Protein AF-A0A1S4EI17-F1 (afdb_monomer_lite)

Organism: Diaphorina citri (NCBI:txid121845)

Foldseek 3Di:
DKAKDFPDAAQFKTKIFIDDDDDPDPDDWQKKKWKWKADQVVRDTDTDDIGRDRMDMDGRHHGLDKIKMKMWIWTDDPVDTDIDIYDIDIDHNYHPLQDPVRVVVCVVVVVVVSVVCVLPSNDDDPRPRDVVSVVSD

Sequence (137 aa):
MLKLRVAKRTRQAITLEWNRVESEDDGDSMVAYLLQREDYRIRSWVPIYSGFSNSIMVDNLRPETCFKFRVQAFTKSSNTKQVLYSEEIYADTSDDFMSVTTFHRAIQYGDLNDIRKFVRERFVGDYPMCDVCKLYA

Radius of gyration: 18.62 Å; chains: 1; bounding box: 34×38×55 Å

Secondary structure (DSSP, 8-state):
---EEEEEEETTEEEEEEPPPPPSSSS---EEEEEEEEETTTTEEEEEEEES-SEEEE-SPPTT-EEEEEEEEEEE-SS-EEEEEPPPEEEE-----S-HHHHHHHHHHT-HHHHHHHHHTT--SSS---HHHHTT-

Structure (mmCIF, N/CA/C/O backbone):
data_AF-A0A1S4EI17-F1
#
_entry.id   AF-A0A1S4EI17-F1
#
loop_
_atom_site.group_PDB
_atom_site.id
_atom_site.type_symbol
_atom_site.label_atom_id
_atom_site.label_alt_id
_atom_site.label_comp_id
_atom_site.label_asym_id
_atom_site.label_entity_id
_atom_site.label_seq_id
_atom_site.pdbx_PDB_ins_code
_atom_site.Cartn_x
_atom_site.Cartn_y
_atom_site.Cartn_z
_atom_site.occupancy
_atom_site.B_iso_or_equiv
_atom_site.auth_seq_id
_atom_site.auth_comp_id
_atom_site.auth_asym_id
_atom_site.auth_atom_id
_atom_site.pdbx_PDB_model_num
ATOM 1 N N . MET A 1 1 ? 15.109 7.208 -6.611 1.00 80.06 1 MET A N 1
ATOM 2 C CA . MET A 1 1 ? 14.506 6.359 -5.553 1.00 80.06 1 MET A CA 1
ATOM 3 C C . MET A 1 1 ? 12.994 6.334 -5.725 1.00 80.06 1 MET A C 1
ATOM 5 O O . MET A 1 1 ? 12.411 7.385 -5.979 1.00 80.06 1 MET A O 1
ATOM 9 N N . LEU A 1 2 ? 12.380 5.156 -5.587 1.00 90.75 2 LEU A N 1
ATOM 10 C CA . LEU A 1 2 ? 10.927 4.982 -5.571 1.00 90.75 2 LEU A CA 1
ATOM 11 C C . LEU A 1 2 ? 10.384 5.326 -4.176 1.00 90.75 2 LEU A C 1
ATOM 13 O O . LEU A 1 2 ? 10.828 4.770 -3.176 1.00 90.75 2 LEU A O 1
ATOM 17 N N . LYS A 1 3 ? 9.451 6.271 -4.114 1.00 92.94 3 LYS A N 1
ATOM 18 C CA . LYS A 1 3 ? 8.873 6.846 -2.899 1.00 92.94 3 LYS A CA 1
ATOM 19 C C . LYS A 1 3 ? 7.374 6.587 -2.891 1.00 92.94 3 LYS A C 1
ATOM 21 O O . LYS A 1 3 ? 6.651 7.115 -3.732 1.00 92.94 3 LYS A O 1
ATOM 26 N N . LEU A 1 4 ? 6.933 5.790 -1.925 1.00 93.31 4 LEU A N 1
ATOM 27 C CA . LEU A 1 4 ? 5.533 5.468 -1.670 1.00 93.31 4 LEU A CA 1
ATOM 28 C C . LEU A 1 4 ? 4.998 6.349 -0.541 1.00 93.31 4 LEU A C 1
ATOM 30 O O . LEU A 1 4 ? 5.691 6.572 0.450 1.00 93.31 4 LEU A O 1
ATOM 34 N N . ARG A 1 5 ? 3.764 6.832 -0.672 1.00 91.00 5 ARG A N 1
ATOM 35 C CA . ARG A 1 5 ? 3.083 7.629 0.353 1.00 91.00 5 ARG A CA 1
ATOM 36 C C . ARG A 1 5 ? 1.593 7.306 0.425 1.00 91.00 5 ARG A C 1
ATOM 38 O O . ARG A 1 5 ? 0.996 6.839 -0.543 1.00 91.00 5 ARG A O 1
ATOM 45 N N . VAL A 1 6 ? 0.988 7.628 1.565 1.00 89.00 6 VAL A N 1
ATOM 46 C CA . VAL A 1 6 ? -0.470 7.634 1.736 1.00 89.00 6 VAL A CA 1
ATOM 47 C C . VAL A 1 6 ? -1.010 8.981 1.270 1.00 89.00 6 VAL A C 1
ATOM 49 O O . VAL A 1 6 ? -0.573 10.020 1.759 1.00 89.00 6 VAL A O 1
ATOM 52 N N . ALA A 1 7 ? -1.949 8.966 0.329 1.00 89.88 7 ALA A N 1
ATOM 53 C CA . ALA A 1 7 ? -2.619 10.168 -0.162 1.00 89.88 7 ALA A CA 1
ATOM 54 C C . ALA A 1 7 ? -3.920 10.450 0.597 1.00 89.88 7 ALA A C 1
ATOM 56 O O . ALA A 1 7 ? -4.216 11.592 0.937 1.00 89.88 7 ALA A O 1
ATOM 57 N N . LYS A 1 8 ? -4.696 9.401 0.880 1.00 87.69 8 LYS A N 1
ATOM 58 C CA . LYS A 1 8 ? -5.959 9.491 1.619 1.00 87.69 8 LYS A CA 1
ATOM 59 C C . LYS A 1 8 ? -6.193 8.209 2.399 1.00 87.69 8 LYS A C 1
ATOM 61 O O . LYS A 1 8 ? -5.832 7.130 1.937 1.00 87.69 8 LYS A O 1
ATOM 66 N N . ARG A 1 9 ? -6.851 8.315 3.545 1.00 85.31 9 ARG A N 1
ATOM 67 C CA . ARG A 1 9 ? -7.325 7.171 4.323 1.00 85.31 9 ARG A CA 1
ATOM 68 C C . ARG A 1 9 ? -8.782 7.360 4.709 1.00 85.31 9 ARG A C 1
ATOM 70 O O . ARG A 1 9 ? -9.292 8.475 4.741 1.00 85.31 9 ARG A O 1
ATOM 77 N N . THR A 1 10 ? -9.451 6.247 4.941 1.00 85.12 10 THR A N 1
ATOM 78 C CA . THR A 1 10 ? -10.819 6.155 5.442 1.00 85.12 10 THR A CA 1
ATOM 79 C C . THR A 1 10 ? -10.922 4.891 6.291 1.00 85.12 10 THR A C 1
ATOM 81 O O . THR A 1 10 ? -10.037 4.033 6.240 1.00 85.12 10 THR A O 1
ATOM 84 N N . ARG A 1 11 ? -12.055 4.711 6.978 1.00 83.12 11 ARG A N 1
ATOM 85 C CA . ARG A 1 11 ? -12.340 3.497 7.758 1.00 83.12 11 ARG A CA 1
ATOM 86 C C . ARG A 1 11 ? -12.230 2.182 6.979 1.00 83.12 11 ARG A C 1
ATOM 88 O O . ARG A 1 11 ? -12.136 1.135 7.599 1.00 83.12 11 ARG A O 1
ATOM 95 N N . GLN A 1 12 ? -12.307 2.194 5.648 1.00 86.19 12 GLN A N 1
ATOM 96 C CA . GLN A 1 12 ? -12.338 0.961 4.845 1.00 86.19 12 GLN A CA 1
ATOM 97 C C . GLN A 1 12 ? -11.464 1.011 3.591 1.00 86.19 12 GLN A C 1
ATOM 99 O O . GLN A 1 12 ? -11.444 0.059 2.813 1.00 86.19 12 GLN A O 1
ATOM 104 N N . ALA A 1 13 ? -10.738 2.106 3.377 1.00 90.12 13 ALA A 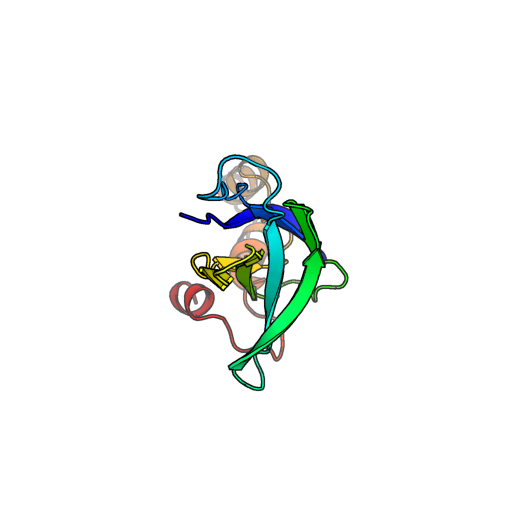N 1
ATOM 105 C CA . ALA A 1 13 ? -9.914 2.271 2.192 1.00 90.12 13 ALA A CA 1
ATOM 106 C C . ALA A 1 13 ? -8.707 3.172 2.447 1.00 90.12 13 ALA A C 1
ATOM 108 O O . ALA A 1 13 ? -8.806 4.172 3.160 1.00 90.12 13 ALA A O 1
ATOM 109 N N . ILE A 1 14 ? -7.591 2.846 1.801 1.00 91.38 14 ILE A N 1
ATOM 110 C CA . ILE A 1 14 ? -6.349 3.619 1.816 1.00 91.38 14 ILE A CA 1
ATOM 111 C C . ILE A 1 14 ? -5.953 3.890 0.365 1.00 91.38 14 ILE A C 1
ATOM 113 O O . ILE A 1 14 ? -5.786 2.973 -0.433 1.00 91.38 14 ILE A O 1
ATOM 117 N N . THR A 1 15 ? -5.811 5.164 0.014 1.00 93.56 15 THR A N 1
ATOM 118 C CA . THR A 1 15 ? -5.282 5.609 -1.277 1.00 93.56 15 THR A CA 1
ATOM 119 C C . THR A 1 15 ? -3.779 5.794 -1.162 1.00 93.56 15 THR A C 1
ATOM 121 O O . THR A 1 15 ? -3.304 6.577 -0.336 1.00 93.56 15 THR A O 1
ATOM 124 N N . LEU A 1 16 ? -3.041 5.067 -1.992 1.00 95.12 16 LEU A N 1
ATOM 125 C CA . LEU A 1 16 ? -1.589 5.053 -2.042 1.00 95.12 16 LEU A CA 1
ATOM 126 C C . LEU A 1 16 ? -1.109 5.656 -3.353 1.00 95.12 16 LEU A C 1
ATOM 128 O O . LEU A 1 16 ? -1.650 5.359 -4.415 1.00 95.12 16 LEU A O 1
ATOM 132 N N . GLU A 1 17 ? -0.064 6.467 -3.263 1.00 96.31 17 GLU A N 1
ATOM 133 C CA . GLU A 1 17 ? 0.554 7.132 -4.403 1.00 96.31 17 GLU A CA 1
ATOM 134 C C . GLU A 1 17 ? 2.065 6.979 -4.357 1.00 96.31 17 GLU A C 1
ATOM 136 O O . GLU A 1 17 ? 2.672 6.977 -3.284 1.00 96.31 17 GLU A O 1
ATOM 141 N N . TRP A 1 18 ? 2.685 6.905 -5.527 1.00 96.00 18 TRP A N 1
ATOM 142 C CA . TRP A 1 18 ? 4.134 6.901 -5.653 1.00 96.00 18 TRP A CA 1
ATOM 143 C C . TRP A 1 18 ? 4.608 7.757 -6.823 1.00 96.00 18 TRP A C 1
ATOM 145 O O . TRP A 1 18 ? 3.850 8.085 -7.743 1.00 96.00 18 TRP A O 1
ATOM 155 N N . ASN A 1 19 ? 5.877 8.163 -6.771 1.00 93.50 19 ASN A N 1
ATOM 156 C CA . ASN A 1 19 ? 6.508 8.850 -7.892 1.00 93.50 19 ASN A CA 1
ATOM 157 C C . ASN A 1 19 ? 6.778 7.873 -9.040 1.00 93.50 19 ASN A C 1
ATOM 159 O O . ASN A 1 19 ? 7.037 6.687 -8.828 1.00 93.50 19 ASN A O 1
ATOM 163 N N . ARG A 1 20 ? 6.753 8.400 -10.266 1.00 89.56 20 ARG A N 1
ATOM 164 C CA . ARG A 1 20 ? 7.192 7.639 -11.432 1.00 89.56 20 ARG A CA 1
ATOM 165 C C . ARG A 1 20 ? 8.703 7.442 -11.377 1.00 89.56 20 ARG A C 1
ATOM 167 O O . ARG A 1 20 ? 9.432 8.343 -10.962 1.00 89.56 20 ARG A O 1
ATOM 174 N N . VAL A 1 21 ? 9.144 6.255 -11.767 1.00 86.31 21 VAL A N 1
ATOM 175 C CA . VAL A 1 21 ? 10.560 5.948 -11.976 1.00 86.31 21 VAL A CA 1
ATOM 176 C C . VAL A 1 21 ? 10.861 6.201 -13.444 1.00 86.31 21 VAL A C 1
ATOM 178 O O . VAL A 1 21 ? 10.104 5.761 -14.308 1.00 86.31 21 VAL A O 1
ATOM 181 N N . GLU A 1 22 ? 11.924 6.949 -13.708 1.00 78.19 22 GLU A N 1
ATOM 182 C CA . GLU A 1 22 ? 12.437 7.149 -15.060 1.00 78.19 22 GLU A CA 1
ATOM 183 C C . GLU A 1 22 ? 13.151 5.876 -15.513 1.00 78.19 22 GLU A C 1
ATOM 185 O O . GLU A 1 22 ? 13.822 5.213 -14.717 1.00 78.19 22 GLU A O 1
ATOM 190 N N . SER A 1 23 ? 12.973 5.505 -16.777 1.00 70.12 23 SER A N 1
ATOM 191 C CA . SER A 1 23 ? 13.799 4.469 -17.379 1.00 70.12 23 SER A CA 1
ATOM 192 C C . SER A 1 23 ? 15.177 5.038 -17.689 1.00 70.12 23 SER A C 1
ATOM 194 O O . SER A 1 23 ? 15.284 6.155 -18.181 1.00 70.12 23 SER A O 1
ATOM 196 N N . GLU A 1 24 ? 16.225 4.253 -17.444 1.00 67.00 24 GLU A N 1
ATOM 197 C CA . GLU A 1 24 ? 17.597 4.615 -17.834 1.00 67.00 24 GLU A CA 1
ATOM 198 C C . GLU A 1 24 ? 17.787 4.616 -19.363 1.00 67.00 24 GLU A C 1
ATOM 200 O O . GLU A 1 24 ? 18.734 5.211 -19.865 1.00 67.00 24 GLU A O 1
ATOM 205 N N . ASP A 1 25 ? 16.867 3.988 -20.102 1.00 65.19 25 ASP A N 1
ATOM 206 C CA . ASP A 1 25 ? 16.874 3.952 -21.562 1.00 65.19 25 ASP A CA 1
ATOM 207 C C . ASP A 1 25 ? 15.986 5.065 -22.154 1.00 65.19 25 ASP A C 1
ATOM 209 O O . ASP A 1 25 ? 14.787 5.139 -21.863 1.00 65.19 25 ASP A O 1
ATOM 213 N N . ASP A 1 26 ? 16.581 5.884 -23.028 1.00 59.34 26 ASP A N 1
ATOM 214 C CA . ASP A 1 26 ? 16.052 7.104 -23.675 1.00 59.34 26 ASP A CA 1
ATOM 215 C C . ASP A 1 26 ? 14.902 6.899 -24.697 1.00 59.34 26 ASP A C 1
ATOM 217 O O . ASP A 1 26 ? 14.626 7.771 -25.524 1.00 59.34 26 ASP A O 1
ATOM 221 N N . GLY A 1 27 ? 14.182 5.773 -24.687 1.00 56.69 27 GLY A N 1
ATOM 222 C CA . GLY A 1 27 ? 13.096 5.604 -25.657 1.00 56.69 27 GLY A CA 1
ATOM 223 C C . GLY A 1 27 ? 12.346 4.283 -25.609 1.00 56.69 27 GLY A C 1
ATOM 224 O O . GLY A 1 27 ? 12.776 3.316 -26.225 1.00 56.69 27 GLY A O 1
ATOM 225 N N . ASP A 1 28 ? 11.162 4.311 -24.986 1.00 59.88 28 ASP A N 1
ATOM 226 C CA . ASP A 1 28 ? 10.108 3.271 -25.014 1.00 59.88 28 ASP A CA 1
ATOM 227 C C . ASP A 1 28 ? 10.139 2.207 -23.896 1.00 59.88 28 ASP A C 1
ATOM 229 O O . ASP A 1 28 ? 9.390 1.229 -23.909 1.00 59.88 28 ASP A O 1
ATOM 233 N N . SER A 1 29 ? 10.945 2.417 -22.854 1.00 68.44 29 SER A N 1
ATOM 234 C CA . SER A 1 29 ? 10.943 1.542 -21.676 1.00 68.44 29 SER A CA 1
ATOM 235 C C . SER A 1 29 ? 9.709 1.781 -20.797 1.00 68.44 29 SER A C 1
ATOM 237 O O . SER A 1 29 ? 9.588 2.781 -20.088 1.00 68.44 29 SER A O 1
ATOM 239 N N . MET A 1 30 ? 8.777 0.826 -20.811 1.00 78.00 30 MET A N 1
ATOM 240 C CA . MET A 1 30 ? 7.561 0.881 -20.001 1.00 78.00 30 MET A CA 1
ATOM 241 C C . MET A 1 30 ? 7.832 0.406 -18.564 1.00 78.00 30 MET A C 1
ATOM 243 O O . MET A 1 30 ? 8.253 -0.733 -18.340 1.00 78.00 30 MET A O 1
ATOM 247 N N . VAL A 1 31 ? 7.557 1.267 -17.578 1.00 88.31 31 VAL A N 1
ATOM 248 C CA . VAL A 1 31 ? 7.698 0.938 -16.149 1.00 88.31 31 VAL A CA 1
ATOM 249 C C . VAL A 1 31 ? 6.359 0.487 -15.580 1.00 88.31 31 VAL A C 1
ATOM 251 O O . VAL A 1 31 ? 5.430 1.284 -15.446 1.00 88.31 31 VAL A O 1
ATOM 254 N N . ALA A 1 32 ? 6.267 -0.788 -15.216 1.00 91.38 32 ALA A N 1
ATOM 255 C CA . ALA A 1 32 ? 5.127 -1.339 -14.495 1.00 91.38 32 ALA A CA 1
ATOM 256 C C . ALA A 1 32 ? 5.365 -1.284 -12.982 1.00 91.38 32 ALA A C 1
ATOM 258 O O . ALA A 1 32 ? 6.489 -1.416 -12.506 1.00 91.38 32 ALA A O 1
ATOM 259 N N . TYR A 1 33 ? 4.295 -1.157 -12.214 1.00 94.62 33 TYR A N 1
ATOM 260 C CA . TYR A 1 33 ? 4.305 -1.146 -10.761 1.00 94.62 33 TYR A CA 1
ATOM 261 C C . TYR A 1 33 ? 3.527 -2.339 -10.221 1.00 94.62 33 TYR A C 1
ATOM 263 O O . TYR A 1 33 ? 2.483 -2.715 -10.754 1.00 94.62 33 TYR A O 1
ATOM 271 N N . LEU A 1 34 ? 4.030 -2.914 -9.136 1.00 95.81 34 LEU A N 1
ATOM 272 C CA . LEU A 1 34 ? 3.359 -3.926 -8.340 1.00 95.81 34 LEU A CA 1
ATOM 273 C C . LEU A 1 34 ? 3.260 -3.420 -6.911 1.00 95.81 34 LEU A C 1
ATOM 275 O O . LEU A 1 34 ? 4.260 -3.290 -6.205 1.00 95.81 34 LEU A O 1
ATOM 279 N N . LEU A 1 35 ? 2.040 -3.131 -6.491 1.00 96.62 35 LEU A N 1
ATOM 280 C CA . LEU A 1 35 ? 1.749 -2.776 -5.116 1.00 96.62 35 LEU A CA 1
ATOM 281 C C . LEU A 1 35 ? 1.504 -4.064 -4.333 1.00 96.62 35 LEU A C 1
ATOM 283 O O . LEU A 1 35 ? 0.750 -4.936 -4.773 1.00 96.62 35 LEU A O 1
ATOM 287 N N . GLN A 1 36 ? 2.127 -4.173 -3.165 1.00 96.19 36 GLN A N 1
ATOM 288 C CA . GLN A 1 36 ? 2.003 -5.324 -2.285 1.00 96.19 36 GLN A CA 1
ATOM 289 C C . GLN A 1 36 ? 1.607 -4.888 -0.879 1.00 96.19 36 GLN A C 1
ATOM 291 O O . GLN A 1 36 ? 1.970 -3.805 -0.412 1.00 96.19 36 GLN A O 1
ATOM 296 N N . ARG A 1 37 ? 0.901 -5.778 -0.190 1.00 94.06 37 ARG A N 1
ATOM 297 C CA . ARG A 1 37 ? 0.547 -5.652 1.222 1.00 94.06 37 ARG A CA 1
ATOM 298 C C . ARG A 1 37 ? 1.073 -6.858 1.988 1.00 94.06 37 ARG A C 1
ATOM 300 O O . ARG A 1 37 ? 1.086 -7.962 1.449 1.00 94.06 37 ARG A O 1
ATOM 307 N N . GLU A 1 38 ? 1.476 -6.666 3.234 1.00 91.06 38 GLU A N 1
ATOM 308 C CA . GLU A 1 38 ? 1.840 -7.781 4.109 1.00 91.06 38 GLU A CA 1
ATOM 309 C C . GLU A 1 38 ? 0.593 -8.592 4.510 1.00 91.06 38 GLU A C 1
ATOM 311 O O . GLU A 1 38 ? -0.419 -8.047 4.964 1.00 91.06 38 GLU A O 1
ATOM 316 N N . ASP A 1 39 ? 0.673 -9.912 4.364 1.00 85.62 39 ASP A N 1
ATOM 317 C CA . ASP A 1 39 ? -0.173 -10.859 5.075 1.00 85.62 39 ASP A CA 1
ATOM 318 C C . ASP A 1 39 ? 0.438 -11.120 6.454 1.00 85.62 39 ASP A C 1
ATOM 320 O O . ASP A 1 39 ? 1.484 -11.756 6.592 1.00 85.62 39 ASP A O 1
ATOM 324 N N . TYR A 1 40 ? -0.238 -10.625 7.483 1.00 76.69 40 TYR A N 1
ATOM 325 C CA . TYR A 1 40 ? 0.175 -10.738 8.878 1.00 76.69 40 TYR A CA 1
ATOM 326 C C . TYR A 1 40 ? 0.274 -12.173 9.405 1.00 76.69 40 TYR A C 1
ATOM 328 O O . TYR A 1 40 ? 1.019 -12.404 10.356 1.00 76.69 40 TYR A O 1
ATOM 336 N N . ARG A 1 41 ? -0.479 -13.128 8.836 1.00 77.81 41 ARG A N 1
ATOM 337 C CA . ARG A 1 41 ? -0.520 -14.515 9.326 1.00 77.81 41 ARG A CA 1
ATOM 338 C C . ARG A 1 41 ? 0.749 -15.255 8.948 1.00 77.81 41 ARG A C 1
ATOM 340 O O . ARG A 1 41 ? 1.297 -15.992 9.757 1.00 77.81 41 ARG A O 1
ATOM 347 N N . ILE A 1 42 ? 1.193 -15.045 7.713 1.00 85.25 42 ILE A N 1
ATOM 348 C CA . ILE A 1 42 ? 2.339 -15.745 7.122 1.00 85.25 42 ILE A CA 1
ATOM 349 C C . ILE A 1 42 ? 3.576 -14.853 6.978 1.00 85.25 42 ILE A C 1
ATOM 351 O O . ILE A 1 42 ? 4.603 -15.331 6.507 1.00 85.25 42 ILE A O 1
ATOM 355 N N . ARG A 1 43 ? 3.484 -13.568 7.358 1.00 83.00 43 ARG A N 1
ATOM 356 C CA . ARG A 1 43 ? 4.556 -12.562 7.233 1.00 83.00 43 ARG A CA 1
ATOM 357 C C . ARG A 1 43 ? 5.132 -12.493 5.818 1.00 83.00 43 ARG A C 1
ATOM 359 O O . ARG A 1 43 ? 6.341 -12.421 5.618 1.00 83.00 43 ARG A O 1
ATOM 366 N N . SER A 1 44 ? 4.244 -12.537 4.828 1.00 90.50 44 SER A N 1
ATOM 367 C CA . SER A 1 44 ? 4.602 -12.563 3.408 1.00 90.50 44 SER A CA 1
ATOM 368 C C . SER A 1 44 ? 3.924 -11.434 2.641 1.00 90.50 44 SER A C 1
ATOM 370 O O . SER A 1 44 ? 2.963 -10.835 3.113 1.00 90.50 44 SER A O 1
ATOM 372 N N . TRP A 1 45 ? 4.423 -11.135 1.446 1.00 93.06 45 TRP A N 1
ATOM 373 C CA . TRP A 1 45 ? 3.924 -10.050 0.609 1.00 93.06 45 TRP A CA 1
ATOM 374 C C . TRP A 1 45 ? 2.930 -10.562 -0.422 1.00 93.06 45 TRP A C 1
ATOM 376 O O . TRP A 1 45 ? 3.273 -11.362 -1.291 1.00 93.06 45 TRP A O 1
ATOM 386 N N . VAL A 1 46 ? 1.708 -10.046 -0.357 1.00 94.12 46 VAL A N 1
ATOM 387 C CA . VAL A 1 46 ? 0.625 -10.379 -1.280 1.00 94.12 46 VAL A CA 1
ATOM 388 C C . VAL A 1 46 ? 0.460 -9.238 -2.285 1.00 94.12 46 VAL A C 1
ATOM 390 O O . VAL A 1 46 ? 0.336 -8.081 -1.870 1.00 94.12 46 VAL A O 1
ATOM 393 N N . PRO A 1 47 ? 0.475 -9.519 -3.600 1.00 95.12 47 PRO A N 1
ATOM 394 C CA . PRO A 1 47 ? 0.228 -8.504 -4.614 1.00 95.12 47 PRO A CA 1
ATOM 395 C C . PRO A 1 47 ? -1.232 -8.049 -4.564 1.00 95.12 47 PRO A C 1
ATOM 397 O O . PRO A 1 47 ? -2.145 -8.870 -4.534 1.00 95.12 47 PRO A O 1
ATOM 400 N N . ILE A 1 48 ? -1.440 -6.735 -4.562 1.00 94.88 48 ILE A N 1
ATOM 401 C CA . ILE A 1 48 ? -2.773 -6.117 -4.537 1.00 94.88 48 ILE A CA 1
ATOM 402 C C . ILE A 1 48 ? -3.077 -5.313 -5.801 1.00 94.88 48 ILE A C 1
ATOM 404 O O . ILE A 1 48 ? -4.238 -5.127 -6.143 1.00 94.88 48 ILE A O 1
ATOM 408 N N . TYR A 1 49 ? -2.050 -4.869 -6.524 1.00 95.69 49 TYR A N 1
ATOM 409 C CA . TYR A 1 49 ? -2.210 -4.225 -7.823 1.00 95.69 49 TYR A CA 1
ATOM 410 C C . TYR A 1 49 ? -0.989 -4.482 -8.699 1.00 95.69 49 TYR A C 1
ATOM 412 O O . TYR A 1 49 ? 0.130 -4.477 -8.190 1.00 95.69 49 TYR A O 1
ATOM 420 N N . SER A 1 50 ? -1.209 -4.647 -10.005 1.00 94.75 50 SER A N 1
ATOM 421 C CA . SER A 1 50 ? -0.169 -4.658 -11.032 1.00 94.75 50 SER A CA 1
ATOM 422 C C . SER A 1 50 ? -0.611 -3.816 -12.228 1.00 94.75 50 SER A C 1
ATOM 424 O O . SER A 1 50 ? -1.722 -3.993 -12.726 1.00 94.75 50 SER A O 1
ATOM 426 N N . GLY A 1 51 ? 0.240 -2.903 -12.690 1.00 93.12 51 GLY A N 1
ATOM 427 C CA . GLY A 1 51 ? -0.037 -2.088 -13.873 1.00 93.12 51 GLY A CA 1
ATOM 428 C C . GLY A 1 51 ? 0.792 -0.809 -13.922 1.00 93.12 51 GLY A C 1
ATOM 429 O O . GLY A 1 51 ? 1.805 -0.695 -13.246 1.00 93.12 51 GLY A O 1
ATOM 430 N N . PHE A 1 52 ? 0.373 0.160 -14.732 1.00 92.31 52 PHE A N 1
ATOM 431 C CA . PHE A 1 52 ? 1.154 1.374 -15.027 1.00 92.31 52 PHE A CA 1
ATOM 432 C C . PHE A 1 52 ? 0.703 2.615 -14.249 1.00 92.31 52 PHE A C 1
ATOM 434 O O . PHE A 1 52 ? 1.321 3.674 -14.359 1.00 92.31 52 PHE A O 1
ATOM 441 N N . SER A 1 53 ? -0.378 2.503 -13.471 1.00 93.81 53 SER A N 1
ATOM 442 C CA . SER A 1 53 ? -0.829 3.589 -12.602 1.00 93.81 53 SER A CA 1
ATOM 443 C C . SER A 1 53 ? 0.179 3.812 -11.483 1.00 93.81 53 SER A C 1
ATOM 445 O O . SER A 1 53 ? 0.793 2.865 -10.995 1.00 93.81 53 SER A O 1
ATOM 447 N N . ASN A 1 54 ? 0.304 5.064 -11.050 1.00 93.56 54 ASN A N 1
ATOM 448 C CA . ASN A 1 54 ? 1.098 5.453 -9.889 1.00 93.56 54 ASN A CA 1
ATOM 449 C C . ASN A 1 54 ? 0.243 5.868 -8.677 1.00 93.56 54 ASN A C 1
ATOM 451 O O . ASN A 1 54 ? 0.763 6.428 -7.712 1.00 93.56 54 ASN A O 1
ATOM 455 N N . SER A 1 55 ? -1.068 5.623 -8.751 1.00 95.25 55 SER A N 1
ATOM 456 C CA . SER A 1 55 ? -2.034 5.851 -7.678 1.00 95.25 55 SER A CA 1
ATOM 457 C C . SER A 1 55 ? -3.071 4.735 -7.666 1.00 95.25 55 SER A C 1
ATOM 459 O O . SER A 1 55 ? -3.598 4.374 -8.725 1.00 95.25 55 SER A O 1
ATOM 461 N N . ILE A 1 56 ? -3.340 4.176 -6.486 1.00 96.88 56 ILE A N 1
ATOM 462 C CA . ILE A 1 56 ? -4.317 3.105 -6.276 1.00 96.88 56 ILE A CA 1
ATOM 463 C C . ILE A 1 56 ? -5.048 3.305 -4.955 1.00 96.88 56 ILE A C 1
ATOM 465 O O . ILE A 1 56 ? -4.436 3.521 -3.910 1.00 96.88 56 ILE A O 1
ATOM 469 N N . MET A 1 57 ? -6.370 3.157 -5.000 1.00 95.69 57 MET A N 1
ATOM 470 C CA . MET A 1 57 ? -7.199 3.009 -3.812 1.00 95.69 57 MET A CA 1
ATOM 471 C C . MET A 1 57 ? -7.337 1.525 -3.477 1.00 95.69 57 MET A C 1
ATOM 473 O O . MET A 1 57 ? -7.875 0.752 -4.263 1.00 95.69 57 MET A O 1
ATOM 477 N N . VAL A 1 58 ? -6.843 1.141 -2.306 1.00 94.00 58 VAL A N 1
ATOM 478 C CA . VAL A 1 58 ? -7.034 -0.188 -1.728 1.00 94.00 58 VAL A CA 1
ATOM 479 C C . VAL A 1 58 ? -8.264 -0.113 -0.840 1.00 94.00 58 VAL A C 1
ATOM 481 O O . VAL A 1 58 ? -8.222 0.555 0.191 1.00 94.00 58 VAL A O 1
ATOM 484 N N . ASP A 1 59 ? -9.357 -0.744 -1.250 1.00 92.44 59 ASP A N 1
ATOM 485 C CA . ASP A 1 59 ? -10.637 -0.736 -0.544 1.00 92.44 59 ASP A CA 1
ATOM 486 C C . ASP A 1 59 ? -10.898 -2.062 0.189 1.00 92.44 59 ASP A C 1
ATOM 488 O O . ASP A 1 59 ? -10.014 -2.919 0.297 1.00 92.44 59 ASP A O 1
ATOM 492 N N . ASN A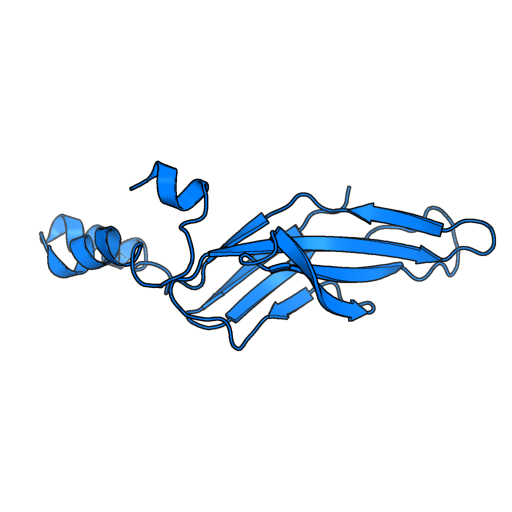 1 60 ? -12.107 -2.204 0.747 1.00 89.12 60 ASN A N 1
ATOM 493 C CA . ASN A 1 60 ? -12.539 -3.388 1.496 1.00 89.12 60 ASN A CA 1
ATOM 494 C C . ASN A 1 60 ? -11.565 -3.773 2.623 1.00 89.12 60 ASN A C 1
ATOM 496 O O . ASN A 1 60 ? -11.413 -4.942 2.993 1.00 89.12 60 ASN A O 1
ATOM 500 N N . LEU A 1 61 ? -10.881 -2.772 3.173 1.00 87.06 61 LEU A N 1
ATOM 501 C CA . LEU A 1 61 ? -9.983 -2.940 4.294 1.00 87.06 61 LEU A CA 1
ATOM 502 C C . LEU A 1 61 ? -10.798 -2.999 5.581 1.00 87.06 61 LEU A C 1
ATOM 504 O O . LEU A 1 61 ? -11.807 -2.312 5.748 1.00 87.06 61 LEU A O 1
ATOM 508 N N . ARG A 1 62 ? -10.340 -3.830 6.515 1.00 82.25 62 ARG A N 1
ATOM 509 C CA . ARG A 1 62 ? -10.930 -3.881 7.852 1.00 82.25 62 ARG A CA 1
ATOM 510 C C . ARG A 1 62 ? -10.694 -2.540 8.550 1.00 82.25 62 ARG A C 1
ATOM 512 O O . ARG A 1 62 ? -9.560 -2.070 8.475 1.00 82.25 62 ARG A O 1
ATOM 519 N N . PRO A 1 63 ? -11.704 -1.942 9.202 1.00 80.38 63 PRO A N 1
ATOM 520 C CA . PRO A 1 63 ? -11.526 -0.748 10.025 1.00 80.38 63 PRO A CA 1
ATOM 521 C C . PRO A 1 63 ? -10.522 -0.946 11.156 1.00 80.38 63 PRO A C 1
ATOM 523 O O . PRO A 1 63 ? -10.270 -2.082 11.561 1.00 80.38 63 PRO A O 1
ATOM 526 N N . GLU A 1 64 ? -9.948 0.163 11.634 1.00 74.50 64 GLU A N 1
ATOM 527 C CA . GLU A 1 64 ? -9.049 0.205 12.802 1.00 74.50 64 GLU A CA 1
ATOM 528 C C . GLU A 1 64 ? -7.875 -0.788 12.712 1.00 74.50 64 GLU A C 1
ATOM 530 O O . GLU A 1 64 ? -7.335 -1.260 13.709 1.00 74.50 64 GLU A O 1
ATOM 535 N N . THR A 1 65 ? -7.465 -1.125 11.488 1.00 76.12 65 THR A N 1
ATOM 536 C CA . THR A 1 65 ? -6.436 -2.129 11.228 1.00 76.12 65 THR A CA 1
ATOM 537 C C . THR A 1 65 ? -5.227 -1.459 10.602 1.00 76.12 65 THR A C 1
ATOM 539 O O . THR A 1 65 ? -5.344 -0.735 9.614 1.00 76.12 65 THR A O 1
ATOM 542 N N . CYS A 1 66 ? -4.046 -1.727 11.158 1.00 80.12 66 CYS A N 1
ATOM 543 C CA . CYS A 1 66 ? -2.784 -1.293 10.574 1.00 80.12 66 CYS A CA 1
ATOM 544 C C . CYS A 1 66 ? -2.354 -2.257 9.464 1.00 80.12 66 CYS A C 1
ATOM 546 O O . CYS A 1 66 ? -2.229 -3.463 9.681 1.00 80.12 66 CYS A O 1
ATOM 548 N N . PHE A 1 67 ? -2.070 -1.716 8.288 1.00 84.38 67 PHE A N 1
ATOM 549 C CA . PHE A 1 67 ? -1.562 -2.443 7.138 1.00 84.38 67 PHE A CA 1
ATOM 550 C C . PHE A 1 67 ? -0.158 -1.964 6.789 1.00 84.38 67 PHE A C 1
ATOM 552 O O . PHE A 1 67 ? 0.183 -0.790 6.945 1.00 84.38 67 PHE A O 1
ATOM 559 N N . LYS A 1 68 ? 0.651 -2.890 6.284 1.00 88.25 68 LYS A N 1
ATOM 560 C CA . LYS A 1 68 ? 1.993 -2.618 5.788 1.00 88.25 68 LYS A CA 1
ATOM 561 C C . LYS A 1 68 ? 2.008 -2.757 4.273 1.00 88.25 68 LYS A C 1
ATOM 563 O O . LYS A 1 68 ? 1.551 -3.775 3.747 1.00 88.25 68 LYS A O 1
ATOM 568 N N . PHE A 1 69 ? 2.524 -1.748 3.582 1.00 93.75 69 PHE A N 1
ATOM 569 C CA . PHE A 1 69 ? 2.551 -1.678 2.125 1.00 93.75 69 PHE A CA 1
ATOM 570 C C . PHE A 1 69 ? 3.961 -1.432 1.605 1.00 93.75 69 PHE A C 1
ATOM 572 O O . PHE A 1 69 ? 4.776 -0.778 2.253 1.00 93.75 69 PHE A O 1
ATOM 579 N N . ARG A 1 70 ? 4.221 -1.921 0.395 1.00 95.69 70 ARG A N 1
ATOM 580 C CA . ARG A 1 70 ? 5.387 -1.545 -0.408 1.00 95.69 70 ARG A CA 1
ATOM 581 C C . ARG A 1 70 ? 5.018 -1.577 -1.881 1.00 95.69 70 ARG A C 1
ATOM 583 O O . ARG A 1 70 ? 4.119 -2.323 -2.276 1.00 95.69 70 ARG A O 1
ATOM 590 N N . VAL A 1 71 ? 5.731 -0.815 -2.697 1.00 96.19 71 VAL A N 1
ATOM 591 C CA . VAL A 1 71 ? 5.595 -0.865 -4.152 1.00 96.19 71 VAL A CA 1
ATOM 592 C C . VAL A 1 71 ? 6.917 -1.266 -4.786 1.00 96.19 71 VAL A C 1
ATOM 594 O O . VAL A 1 71 ? 7.999 -0.922 -4.312 1.00 96.19 71 VAL A O 1
ATOM 597 N N . GLN A 1 72 ? 6.808 -2.025 -5.862 1.00 94.75 72 GL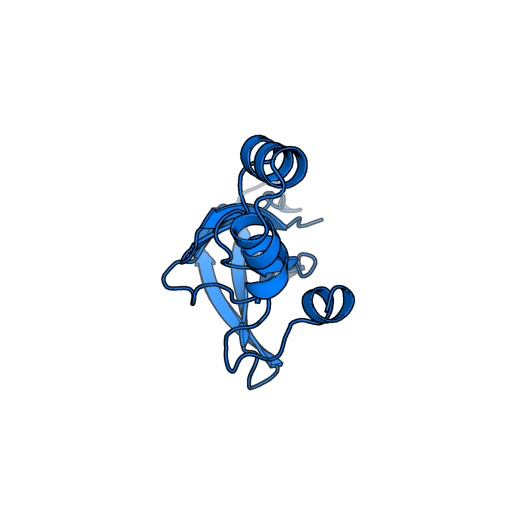N A N 1
ATOM 598 C CA . GLN A 1 72 ? 7.913 -2.469 -6.686 1.00 94.75 72 GLN A CA 1
ATOM 599 C C . GLN A 1 72 ? 7.719 -1.920 -8.095 1.00 94.75 72 GLN A C 1
ATOM 601 O O . GLN A 1 72 ? 6.657 -2.107 -8.680 1.00 94.75 72 GLN A O 1
ATOM 606 N N . ALA A 1 73 ? 8.731 -1.258 -8.640 1.00 92.56 73 ALA A N 1
ATOM 607 C CA . ALA A 1 73 ? 8.793 -0.884 -10.044 1.00 92.56 73 ALA A CA 1
ATOM 608 C C . ALA A 1 73 ? 9.567 -1.948 -10.831 1.00 92.56 73 ALA A C 1
ATOM 610 O O . ALA A 1 73 ? 10.601 -2.448 -10.378 1.00 92.56 73 ALA A O 1
ATOM 611 N N . PHE A 1 74 ? 9.054 -2.272 -12.010 1.00 89.44 74 PHE A N 1
ATOM 612 C CA . PHE A 1 74 ? 9.628 -3.190 -12.975 1.00 89.44 74 PHE A CA 1
ATOM 613 C C . PHE A 1 74 ? 9.828 -2.459 -14.291 1.00 89.44 74 PHE A C 1
ATOM 615 O O . PHE A 1 74 ? 8.856 -2.048 -14.925 1.00 89.44 74 PHE A O 1
ATOM 622 N N . THR A 1 75 ? 11.076 -2.377 -14.728 1.00 84.81 75 THR A N 1
ATOM 623 C CA . THR A 1 75 ? 11.416 -1.874 -16.057 1.00 84.81 75 THR A CA 1
ATOM 624 C C . THR A 1 75 ? 11.851 -3.058 -16.904 1.00 84.81 75 THR A C 1
ATOM 626 O O . THR A 1 75 ? 12.745 -3.817 -16.509 1.00 84.81 75 THR A O 1
ATOM 629 N N . LYS A 1 76 ? 11.189 -3.253 -18.047 1.00 74.19 76 LYS A N 1
ATOM 630 C CA . LYS A 1 76 ? 11.589 -4.253 -19.036 1.00 74.19 76 LYS A CA 1
ATOM 631 C C . LYS A 1 76 ? 12.271 -3.531 -20.191 1.00 74.19 76 LYS A C 1
ATOM 633 O O . LYS A 1 76 ? 11.588 -2.929 -21.009 1.00 74.19 76 LYS A O 1
ATOM 638 N N . SER A 1 77 ? 13.593 -3.630 -20.239 1.00 71.25 77 SER A N 1
ATOM 639 C CA . SER A 1 77 ? 14.388 -3.234 -21.398 1.00 71.25 77 SER A CA 1
ATOM 640 C C . SER A 1 77 ? 14.731 -4.467 -22.238 1.00 71.25 77 SER A C 1
ATOM 642 O O . SER A 1 77 ? 14.548 -5.609 -21.803 1.00 71.25 77 SER A O 1
ATOM 644 N N . SER A 1 78 ? 15.228 -4.248 -23.452 1.00 64.69 78 SER A N 1
ATOM 645 C CA . SER A 1 78 ? 15.632 -5.303 -24.388 1.00 64.69 78 SER A CA 1
ATOM 646 C C . SER A 1 78 ? 16.718 -6.221 -23.815 1.00 64.69 78 SER A C 1
ATOM 648 O O . SER A 1 78 ? 16.726 -7.410 -24.120 1.00 64.69 78 SER A O 1
ATOM 650 N N . ASN A 1 79 ? 17.594 -5.694 -22.949 1.00 65.75 79 ASN A N 1
ATOM 651 C CA . ASN A 1 79 ? 18.763 -6.420 -22.440 1.00 65.75 79 ASN A CA 1
ATOM 652 C C . ASN A 1 79 ? 18.775 -6.614 -20.916 1.00 65.75 79 ASN A C 1
ATOM 654 O O . ASN A 1 79 ? 19.541 -7.437 -20.415 1.00 65.75 79 ASN A O 1
ATOM 658 N N . THR A 1 80 ? 17.948 -5.883 -20.162 1.00 68.69 80 THR A N 1
ATOM 659 C CA . THR A 1 80 ? 17.979 -5.893 -18.693 1.00 68.69 80 THR A CA 1
ATOM 660 C C . THR A 1 80 ? 16.578 -5.820 -18.084 1.00 68.69 80 THR A C 1
ATOM 662 O O . THR A 1 80 ? 15.648 -5.211 -18.616 1.00 68.69 80 THR A O 1
ATOM 665 N N . LYS A 1 81 ? 16.427 -6.466 -16.923 1.00 77.19 81 LYS A N 1
ATOM 666 C CA . LYS A 1 81 ? 15.257 -6.332 -16.054 1.00 77.19 81 LYS A CA 1
ATOM 667 C C . LYS A 1 81 ? 15.691 -5.588 -14.801 1.00 77.19 81 LYS A C 1
ATOM 669 O O . LYS A 1 81 ? 16.395 -6.158 -13.970 1.00 77.19 81 LYS A O 1
ATOM 674 N N . GLN A 1 82 ? 15.253 -4.344 -14.658 1.00 82.81 82 GLN A N 1
ATOM 675 C CA . GLN A 1 82 ? 15.517 -3.558 -13.457 1.00 82.81 82 GLN A CA 1
ATOM 676 C C . GLN A 1 82 ? 14.331 -3.667 -12.504 1.00 82.81 82 GLN A C 1
ATOM 678 O O . GLN A 1 82 ? 13.167 -3.610 -12.910 1.00 82.81 82 GLN A O 1
ATOM 683 N N . VAL A 1 83 ? 14.643 -3.857 -11.225 1.00 88.25 83 VAL A N 1
ATOM 684 C CA . VAL A 1 83 ? 13.661 -3.955 -10.151 1.00 88.25 83 VAL A CA 1
ATOM 685 C C . VAL A 1 83 ? 14.040 -2.964 -9.068 1.00 88.25 83 VAL A C 1
ATOM 687 O O . VAL A 1 83 ? 15.141 -3.037 -8.527 1.00 88.25 83 VAL A O 1
ATOM 690 N N . LEU A 1 84 ? 13.114 -2.074 -8.726 1.00 91.00 84 LEU A N 1
ATOM 691 C CA . LEU A 1 84 ? 13.308 -1.084 -7.674 1.00 91.00 84 LEU A CA 1
ATOM 692 C C . LEU A 1 84 ? 12.169 -1.173 -6.663 1.00 91.00 84 LEU A C 1
ATOM 694 O O . LEU A 1 84 ? 11.003 -1.087 -7.037 1.00 91.00 84 LEU A O 1
ATOM 698 N N . TYR A 1 85 ? 12.499 -1.326 -5.385 1.00 92.69 85 TYR A N 1
ATOM 699 C CA . TYR A 1 85 ? 11.516 -1.313 -4.304 1.00 92.69 85 TYR A CA 1
ATOM 700 C C . TYR A 1 85 ? 11.453 0.063 -3.644 1.00 92.69 85 TYR A C 1
ATOM 702 O O . TYR A 1 85 ? 12.462 0.764 -3.544 1.00 92.69 85 TYR A O 1
ATOM 710 N N . SER A 1 86 ? 10.261 0.438 -3.185 1.00 93.56 86 SER A N 1
ATOM 711 C CA . SER A 1 86 ? 10.104 1.509 -2.210 1.00 93.56 86 SER A CA 1
ATOM 712 C C . SER A 1 86 ? 10.505 1.033 -0.819 1.00 93.56 86 SER A C 1
ATOM 714 O O . SER A 1 86 ? 10.553 -0.167 -0.539 1.00 93.56 86 SER A O 1
ATOM 716 N N . GLU A 1 87 ? 10.675 1.990 0.086 1.00 91.00 87 GLU A N 1
ATOM 717 C CA . GLU A 1 87 ? 10.575 1.704 1.513 1.00 91.00 87 GLU A CA 1
ATOM 718 C C . GLU A 1 87 ? 9.187 1.149 1.865 1.00 91.00 87 GLU A C 1
ATOM 720 O O . GLU A 1 87 ? 8.197 1.348 1.146 1.00 91.00 87 GLU A O 1
ATOM 725 N N . GLU A 1 88 ? 9.134 0.421 2.974 1.00 89.44 88 GLU A N 1
ATOM 726 C CA . GLU A 1 88 ? 7.903 -0.124 3.528 1.00 89.44 88 GLU A CA 1
ATOM 727 C C . GLU A 1 88 ? 7.190 0.967 4.325 1.00 89.44 88 GLU A C 1
ATOM 729 O O . GLU A 1 88 ? 7.796 1.621 5.173 1.00 89.44 88 GLU A O 1
ATOM 734 N N . ILE A 1 89 ? 5.894 1.142 4.085 1.00 85.56 89 ILE A N 1
ATOM 735 C CA . ILE A 1 89 ? 5.082 2.114 4.819 1.00 85.56 89 ILE A CA 1
ATOM 736 C C . ILE A 1 89 ? 4.006 1.412 5.636 1.00 85.56 89 ILE A C 1
ATOM 738 O O . ILE A 1 89 ? 3.505 0.349 5.259 1.00 85.56 89 ILE A O 1
ATOM 742 N N . TYR A 1 90 ? 3.619 2.050 6.734 1.00 84.56 90 TYR A N 1
ATOM 743 C CA . TYR A 1 90 ? 2.513 1.625 7.580 1.00 84.56 90 TYR A CA 1
ATOM 744 C C . TYR A 1 90 ? 1.366 2.612 7.420 1.00 84.56 90 TYR A C 1
ATOM 746 O O . TYR A 1 90 ? 1.575 3.825 7.451 1.00 84.56 90 TYR A O 1
ATOM 754 N N . ALA A 1 91 ? 0.161 2.092 7.234 1.00 83.25 91 ALA A N 1
ATOM 755 C CA . ALA A 1 91 ? -1.042 2.895 7.133 1.00 83.25 91 ALA A CA 1
ATOM 756 C C . ALA A 1 91 ? -2.206 2.144 7.766 1.00 83.25 91 ALA A C 1
ATOM 758 O O . ALA A 1 91 ? -2.376 0.946 7.544 1.00 83.25 91 ALA A O 1
ATOM 759 N N . ASP A 1 92 ? -2.998 2.840 8.563 1.00 82.31 92 ASP A N 1
ATOM 760 C CA . ASP A 1 92 ? -4.163 2.286 9.230 1.00 82.31 92 ASP A CA 1
ATOM 761 C C . ASP A 1 92 ? -5.468 2.860 8.674 1.00 82.31 92 ASP A C 1
ATOM 763 O O . ASP A 1 92 ? -5.514 3.936 8.075 1.00 82.31 92 ASP A O 1
ATOM 767 N N . THR A 1 93 ? -6.530 2.093 8.868 1.00 78.31 93 THR A N 1
ATOM 768 C CA . THR A 1 93 ? -7.917 2.444 8.554 1.00 78.31 93 THR A CA 1
ATOM 769 C C . THR A 1 93 ? -8.653 2.980 9.779 1.00 78.31 93 THR A C 1
ATOM 771 O O . THR A 1 93 ? -9.864 2.773 9.913 1.00 78.31 93 THR A O 1
ATOM 774 N N . SER A 1 94 ? -7.958 3.638 10.715 1.00 69.19 94 SER A N 1
ATOM 775 C CA . SER A 1 94 ? -8.689 4.446 11.688 1.00 69.19 94 SER A CA 1
ATOM 776 C C . SER A 1 94 ? -9.458 5.526 10.928 1.00 69.19 94 SER A C 1
ATOM 778 O O . SER A 1 94 ? -9.008 6.045 9.900 1.00 69.19 94 SER A O 1
ATOM 780 N N . ASP A 1 95 ? -10.674 5.815 11.394 1.00 58.62 95 ASP A N 1
ATOM 781 C CA . ASP A 1 95 ? -11.300 7.085 11.037 1.00 58.62 95 ASP A CA 1
ATOM 782 C C . ASP A 1 95 ? -10.289 8.173 11.365 1.00 58.62 95 ASP A C 1
ATOM 784 O O . ASP A 1 95 ? -9.645 8.058 12.410 1.00 58.62 95 ASP A O 1
ATOM 788 N N . ASP A 1 96 ? -10.109 9.168 10.495 1.00 53.72 96 ASP A N 1
ATOM 789 C CA . ASP A 1 96 ? -9.207 10.271 10.806 1.00 53.72 96 ASP A CA 1
ATOM 790 C C . ASP A 1 96 ? -9.611 10.796 12.183 1.00 53.72 96 ASP A C 1
ATOM 792 O O . ASP A 1 96 ? -10.691 11.368 12.353 1.00 53.72 96 ASP A O 1
ATOM 796 N N . PHE A 1 97 ? -8.775 10.477 13.176 1.00 53.94 97 PHE A N 1
ATOM 797 C CA . PHE A 1 97 ? -9.000 10.808 14.567 1.00 53.94 97 PHE A CA 1
ATOM 798 C C . PHE A 1 97 ? -9.340 12.282 14.590 1.00 53.94 97 PHE A C 1
ATOM 800 O O . PHE A 1 97 ? -8.509 13.070 14.149 1.00 53.94 97 PHE A O 1
ATOM 807 N N . MET A 1 98 ? -10.578 12.588 14.999 1.00 55.78 98 MET A N 1
ATOM 808 C CA . MET A 1 98 ? -11.141 13.907 15.284 1.00 55.78 98 MET A CA 1
ATOM 809 C C . MET A 1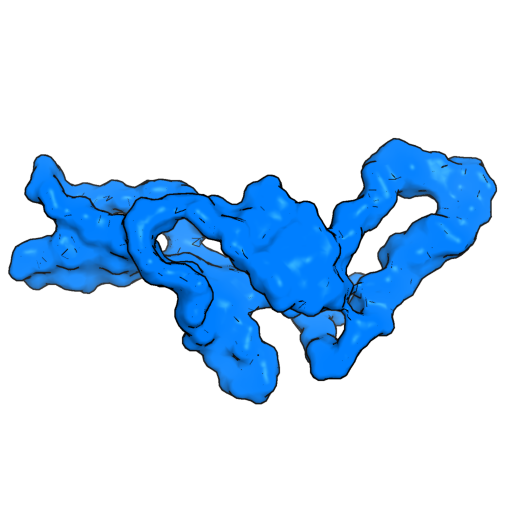 98 ? -10.276 15.048 14.765 1.00 55.78 98 MET A C 1
ATOM 811 O O . MET A 1 98 ? -9.208 15.277 15.331 1.00 55.78 98 MET A O 1
ATOM 815 N N . SER A 1 99 ? -10.740 15.787 13.744 1.00 60.22 99 SER A N 1
ATOM 816 C CA . SER A 1 99 ? -9.995 16.937 13.202 1.00 60.22 99 SER A CA 1
ATOM 817 C C . SER A 1 99 ? -9.319 17.723 14.329 1.00 60.22 99 SER A C 1
ATOM 819 O O . SER A 1 99 ? -9.900 17.843 15.405 1.00 60.22 99 SER A O 1
ATOM 821 N N . VAL A 1 100 ? -8.112 18.258 14.124 1.00 62.00 100 VAL A N 1
ATOM 822 C CA . VAL A 1 100 ? -7.349 18.952 15.187 1.00 62.00 100 VAL A CA 1
ATOM 823 C C . VAL A 1 100 ? -8.222 19.934 15.980 1.00 62.00 100 VAL A C 1
ATOM 825 O O . VAL A 1 100 ? -8.094 20.048 17.193 1.00 62.00 100 VAL A O 1
ATOM 828 N N . THR A 1 101 ? -9.181 20.576 15.313 1.00 61.84 101 THR A N 1
ATOM 829 C CA . THR A 1 101 ? -10.213 21.427 15.912 1.00 61.84 101 THR A CA 1
ATOM 830 C C . THR A 1 101 ? -11.126 20.684 16.891 1.00 61.84 101 THR A C 1
ATOM 832 O O . THR A 1 101 ? -11.391 21.167 17.986 1.00 61.84 101 THR A O 1
ATOM 835 N N . THR A 1 102 ? -11.607 19.507 16.512 1.00 64.69 102 THR A N 1
ATOM 836 C CA . THR A 1 102 ? -12.430 18.633 17.345 1.00 64.69 102 THR A CA 1
ATOM 837 C C . THR A 1 102 ? -11.638 18.040 18.513 1.00 64.69 102 THR A C 1
ATOM 839 O O . THR A 1 102 ? -12.155 18.011 19.625 1.00 64.69 102 THR A O 1
ATOM 842 N N . PHE A 1 103 ? -10.370 17.665 18.314 1.00 70.19 103 PHE A N 1
ATOM 843 C CA . PHE A 1 103 ? -9.502 17.227 19.414 1.00 70.19 103 PHE A CA 1
ATOM 844 C C . PHE A 1 103 ? -9.186 18.367 20.395 1.00 70.19 103 PHE A C 1
ATOM 846 O O . PHE A 1 103 ? -9.351 18.209 21.603 1.00 70.19 103 PHE A O 1
ATOM 853 N N . HIS A 1 104 ? -8.816 19.548 19.888 1.00 67.62 104 HIS A N 1
ATOM 854 C CA . HIS A 1 104 ? -8.603 20.745 20.706 1.00 67.62 104 HIS A CA 1
ATOM 855 C C . HIS A 1 104 ? -9.863 21.099 21.502 1.00 67.62 104 HIS A C 1
ATOM 857 O O . HIS A 1 104 ? -9.781 21.433 22.682 1.00 67.62 104 HIS A O 1
ATOM 863 N N . ARG A 1 105 ? -11.042 20.989 20.880 1.00 76.50 105 ARG A N 1
ATOM 864 C CA . ARG A 1 105 ? -12.330 21.186 21.547 1.00 76.50 105 ARG A CA 1
ATOM 865 C C . ARG A 1 105 ? -12.544 20.151 22.655 1.00 76.50 105 ARG A C 1
ATOM 867 O O . ARG A 1 105 ? -12.842 20.536 23.778 1.00 76.50 105 ARG A O 1
ATOM 874 N N . ALA A 1 106 ? -12.339 18.865 22.380 1.00 75.62 106 ALA A N 1
ATOM 875 C CA . ALA A 1 106 ? -12.506 17.806 23.374 1.00 75.62 106 ALA A CA 1
ATOM 876 C C . ALA A 1 106 ? -11.582 17.993 24.590 1.00 75.62 106 ALA A C 1
ATOM 878 O O . ALA A 1 106 ? -12.039 17.858 25.722 1.00 75.62 106 ALA A O 1
ATOM 879 N N . ILE A 1 107 ? -10.320 18.395 24.382 1.00 81.06 107 ILE A N 1
ATOM 880 C CA . ILE A 1 107 ? -9.403 18.751 25.480 1.00 81.06 107 ILE A CA 1
ATOM 881 C C . ILE A 1 107 ? -9.924 19.964 26.253 1.00 81.06 107 ILE A C 1
ATOM 883 O O . ILE A 1 107 ? -10.015 19.921 27.477 1.00 81.06 107 ILE A O 1
ATOM 887 N N . GLN A 1 108 ? -10.272 21.041 25.547 1.00 84.12 108 GLN A N 1
ATOM 888 C CA . GLN A 1 108 ? -10.681 22.304 26.159 1.00 84.12 108 GLN A CA 1
ATOM 889 C C . GLN A 1 108 ? -11.955 22.169 27.002 1.00 84.12 108 GLN A C 1
ATOM 891 O O . GLN A 1 108 ? -12.072 22.820 28.038 1.00 84.12 108 GLN A O 1
ATOM 896 N N . TYR A 1 109 ? -12.893 21.326 26.570 1.00 85.44 109 TYR A N 1
ATOM 897 C CA . TYR A 1 109 ? -14.160 21.092 27.264 1.00 85.44 109 TYR A CA 1
ATOM 898 C C . TYR A 1 109 ? -14.153 19.839 28.151 1.00 85.44 109 TYR A C 1
ATOM 900 O O . TYR A 1 109 ? -15.168 19.535 28.773 1.00 85.44 109 TYR A O 1
ATOM 908 N N . GLY A 1 110 ? -13.025 19.126 28.243 1.00 78.25 110 GLY A N 1
ATOM 909 C CA . GLY A 1 110 ? -12.898 17.932 29.077 1.00 78.25 110 GLY A CA 1
ATOM 910 C C . GLY A 1 110 ? -13.799 16.772 28.640 1.00 78.25 110 GLY A C 1
ATOM 911 O O . GLY A 1 110 ? -14.235 15.991 29.486 1.00 78.25 110 GLY A O 1
ATOM 912 N N . ASP A 1 111 ? -14.090 16.647 27.341 1.00 82.00 111 ASP A N 1
ATOM 913 C CA . ASP A 1 111 ? -14.886 15.539 26.811 1.00 82.00 111 ASP A CA 1
ATOM 914 C C . ASP A 1 111 ? -14.049 14.254 26.785 1.00 82.00 111 ASP A C 1
ATOM 916 O O . ASP A 1 111 ? -13.365 13.905 25.817 1.00 82.00 111 ASP A O 1
ATOM 920 N N . LEU A 1 112 ? -14.100 13.540 27.907 1.00 67.88 112 LEU A N 1
ATOM 921 C CA . LEU A 1 112 ? -13.382 12.292 28.098 1.00 67.88 112 LEU A CA 1
ATOM 922 C C . LEU A 1 112 ? -13.838 11.193 27.139 1.00 67.88 112 LEU A C 1
ATOM 924 O O . LEU A 1 112 ? -13.076 10.252 26.972 1.00 67.88 112 LEU A O 1
ATOM 928 N N . ASN A 1 113 ? -15.018 11.262 26.513 1.00 64.75 113 ASN A N 1
ATOM 929 C CA . ASN A 1 113 ? -15.441 10.242 25.553 1.00 64.75 113 ASN A CA 1
ATOM 930 C C . ASN A 1 113 ? -14.720 10.412 24.221 1.00 64.75 113 ASN A C 1
ATOM 932 O O . ASN A 1 113 ? -14.207 9.429 23.696 1.00 64.75 113 ASN A O 1
ATOM 936 N N . ASP A 1 114 ? -14.597 11.642 23.730 1.00 64.88 114 ASP A N 1
ATOM 937 C CA . ASP A 1 114 ? -13.853 11.952 22.506 1.00 64.88 114 ASP A CA 1
ATOM 938 C C . ASP A 1 114 ? -12.339 11.751 22.693 1.00 64.88 114 ASP A C 1
ATOM 940 O O . ASP A 1 114 ? -11.661 11.198 21.823 1.00 64.88 114 ASP A O 1
ATOM 944 N N . ILE A 1 115 ? -11.807 12.098 23.871 1.00 64.00 115 ILE A N 1
ATOM 945 C CA . ILE A 1 115 ? -10.412 11.807 24.244 1.00 64.00 115 ILE A CA 1
ATOM 946 C C . ILE A 1 115 ? -10.203 10.295 24.417 1.00 64.00 115 ILE A C 1
ATOM 948 O O . ILE A 1 115 ? -9.200 9.738 23.981 1.00 64.00 115 ILE A O 1
ATOM 952 N N . ARG A 1 116 ? -11.145 9.579 25.035 1.00 59.44 116 ARG A N 1
ATOM 953 C CA . ARG A 1 116 ? -11.065 8.120 25.190 1.00 59.44 116 ARG A CA 1
ATOM 954 C C . ARG A 1 116 ? -11.237 7.405 23.863 1.00 59.44 116 ARG A C 1
ATOM 956 O O . ARG A 1 116 ? -10.628 6.359 23.706 1.00 59.44 116 ARG A O 1
ATOM 963 N N . LYS A 1 117 ? -12.005 7.951 22.923 1.00 57.56 117 LYS A N 1
ATOM 964 C CA . LYS A 1 117 ? -12.061 7.485 21.538 1.00 57.56 117 LYS A CA 1
ATOM 965 C C . LYS A 1 117 ? -10.681 7.618 20.898 1.00 57.56 117 LYS A C 1
ATOM 967 O O . LYS A 1 117 ? -10.173 6.630 20.387 1.00 57.56 117 LYS A O 1
ATOM 972 N N . PHE A 1 118 ? -10.013 8.762 21.101 1.00 58.06 118 PHE A N 1
ATOM 973 C CA . PHE A 1 118 ? -8.610 8.976 20.719 1.00 58.06 118 PHE A CA 1
ATOM 974 C C . PHE A 1 118 ? -7.637 7.934 21.307 1.00 58.06 118 PHE A C 1
ATOM 976 O O . PHE A 1 118 ? -6.765 7.424 20.608 1.00 58.06 118 PHE A O 1
ATOM 983 N N . VAL A 1 119 ? -7.798 7.584 22.586 1.00 55.16 119 VAL A N 1
ATOM 984 C CA . VAL A 1 119 ? -6.877 6.682 23.304 1.00 55.16 119 VAL A CA 1
ATOM 985 C C . VAL A 1 119 ? -7.225 5.188 23.141 1.00 55.16 119 VAL A C 1
ATOM 987 O O . VAL A 1 119 ? -6.322 4.356 23.156 1.00 55.16 119 VAL A O 1
ATOM 990 N N . ARG A 1 120 ? -8.505 4.809 22.984 1.00 49.44 120 ARG A N 1
ATOM 991 C CA . ARG A 1 120 ? -8.968 3.401 22.987 1.00 49.44 120 ARG A CA 1
ATOM 992 C C . ARG A 1 120 ? -9.186 2.770 21.620 1.00 49.44 120 ARG A C 1
ATOM 994 O O . ARG A 1 120 ? -9.059 1.554 21.535 1.00 49.44 120 ARG A O 1
ATOM 1001 N N . GLU A 1 121 ? -9.470 3.531 20.565 1.00 47.97 121 GLU A N 1
ATOM 1002 C CA . GLU A 1 121 ? -9.711 2.968 19.217 1.00 47.97 121 GLU A CA 1
ATOM 1003 C C . GLU A 1 121 ? -8.428 2.401 18.553 1.00 47.97 121 GLU A C 1
ATOM 1005 O O . GLU A 1 121 ? -8.445 1.899 17.436 1.00 47.97 121 GLU A O 1
A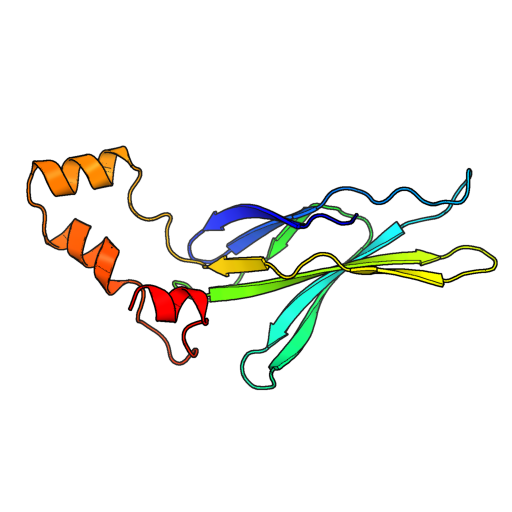TOM 1010 N N . ARG A 1 122 ? -7.294 2.377 19.271 1.00 48.16 122 ARG A N 1
ATOM 1011 C CA . ARG A 1 122 ? -6.064 1.660 18.880 1.00 48.16 122 ARG A CA 1
ATOM 1012 C C . ARG A 1 122 ? -6.077 0.147 19.146 1.00 48.16 122 ARG A C 1
ATOM 1014 O O . ARG A 1 122 ? -5.092 -0.517 18.826 1.00 48.16 122 ARG A O 1
ATOM 1021 N N . PHE A 1 123 ? -7.143 -0.400 19.737 1.00 45.12 123 PHE A N 1
ATOM 1022 C CA . PHE A 1 123 ? -7.150 -1.771 20.259 1.00 45.12 123 PHE A CA 1
ATOM 1023 C C . PHE A 1 123 ? -8.475 -2.507 20.040 1.00 45.12 123 PHE A C 1
ATOM 1025 O O . PHE A 1 123 ? -9.125 -2.906 21.005 1.00 45.12 123 PHE A O 1
ATOM 1032 N N . VAL A 1 124 ? -8.885 -2.738 18.793 1.00 39.12 124 VAL A N 1
ATOM 1033 C CA . VAL A 1 124 ? -9.924 -3.742 18.523 1.00 39.12 124 VAL A CA 1
ATOM 1034 C C . VAL A 1 124 ? -9.582 -4.538 17.268 1.00 39.12 124 VAL A C 1
ATOM 1036 O O . VAL A 1 124 ? -9.701 -4.059 16.147 1.00 39.12 124 VAL A O 1
ATOM 1039 N N . GLY A 1 125 ? -9.188 -5.796 17.467 1.00 39.34 125 GLY A N 1
ATOM 1040 C CA . GLY A 1 125 ? -9.168 -6.815 16.420 1.00 39.34 125 GLY A CA 1
ATOM 1041 C C . GLY A 1 125 ? -8.085 -7.867 16.629 1.00 39.34 125 GLY A C 1
ATOM 1042 O O . GLY A 1 125 ? -6.981 -7.545 17.051 1.00 39.34 125 GLY A O 1
ATOM 1043 N N . ASP A 1 126 ? -8.377 -9.119 16.259 1.00 40.59 126 ASP A N 1
ATOM 1044 C CA . ASP A 1 126 ? -7.462 -10.282 16.242 1.00 40.59 126 ASP A CA 1
ATOM 1045 C C . ASP A 1 126 ? -6.262 -10.141 15.269 1.00 40.59 126 ASP A C 1
ATOM 1047 O O . ASP A 1 126 ? -5.685 -11.122 14.791 1.00 40.59 126 ASP A O 1
ATOM 1051 N N . TYR A 1 127 ? -5.909 -8.910 14.907 1.00 43.88 127 TYR A N 1
ATOM 1052 C CA . TYR A 1 127 ? -4.706 -8.558 14.177 1.00 43.88 127 TYR A CA 1
ATOM 1053 C C . TYR A 1 127 ? -3.658 -8.106 15.201 1.00 43.88 127 TYR A C 1
ATOM 1055 O O . TYR A 1 127 ? -3.926 -7.187 15.975 1.00 43.88 127 TYR A O 1
ATOM 1063 N N . PRO A 1 128 ? -2.461 -8.714 15.234 1.00 48.91 128 PRO A N 1
ATOM 1064 C CA . PRO A 1 128 ? -1.408 -8.256 16.123 1.00 48.91 128 PRO A CA 1
ATOM 1065 C C . PRO A 1 128 ? -1.105 -6.789 15.807 1.00 48.91 128 PRO A C 1
ATOM 1067 O O . PRO A 1 128 ? -0.885 -6.442 14.644 1.00 48.91 128 PRO A O 1
ATOM 1070 N N . MET A 1 129 ? -1.099 -5.941 16.842 1.00 48.28 129 MET A N 1
ATOM 1071 C CA . MET A 1 129 ? -0.675 -4.543 16.731 1.00 48.28 129 MET A CA 1
ATOM 1072 C C . MET A 1 129 ? 0.624 -4.477 15.928 1.00 48.28 129 MET A C 1
ATOM 1074 O O . MET A 1 129 ? 1.567 -5.228 16.207 1.00 48.28 129 MET A O 1
ATOM 1078 N N . CYS A 1 130 ? 0.687 -3.591 14.933 1.00 48.00 130 CYS A N 1
ATOM 1079 C CA . CYS A 1 130 ? 1.963 -3.322 14.283 1.00 48.00 130 CYS A CA 1
ATOM 1080 C C . CYS A 1 130 ? 2.926 -2.720 15.319 1.00 48.00 130 CYS A C 1
ATOM 1082 O O . CYS A 1 130 ? 2.495 -2.157 16.330 1.00 48.00 130 CYS A O 1
ATOM 1084 N N . ASP A 1 131 ? 4.232 -2.831 15.090 1.00 42.69 131 ASP A N 1
ATOM 1085 C CA . ASP A 1 131 ? 5.220 -2.389 16.080 1.00 42.69 131 ASP A CA 1
ATOM 1086 C C . ASP A 1 131 ? 5.126 -0.881 16.376 1.00 42.69 131 ASP A C 1
ATOM 1088 O O . ASP A 1 131 ? 5.376 -0.462 17.501 1.00 42.69 131 ASP A O 1
ATOM 1092 N N . VAL A 1 132 ? 4.637 -0.080 15.420 1.00 45.81 132 VAL A N 1
ATOM 1093 C CA . VAL A 1 132 ? 4.317 1.341 15.634 1.00 45.81 132 VAL A CA 1
ATOM 1094 C C . VAL A 1 132 ? 3.154 1.510 16.614 1.00 45.81 132 VAL A C 1
ATOM 1096 O O . VAL A 1 132 ? 3.229 2.340 17.512 1.00 45.81 132 VAL A O 1
ATOM 1099 N N . CYS A 1 133 ? 2.093 0.709 16.501 1.00 44.88 133 CYS A N 1
ATOM 1100 C CA . CYS A 1 133 ? 0.966 0.750 17.433 1.00 44.88 133 CYS A CA 1
ATOM 1101 C C . CYS A 1 133 ? 1.368 0.281 18.841 1.00 44.88 133 CYS A C 1
ATOM 1103 O O . CYS A 1 133 ? 0.851 0.823 19.812 1.00 44.88 133 CYS A O 1
ATOM 1105 N N . 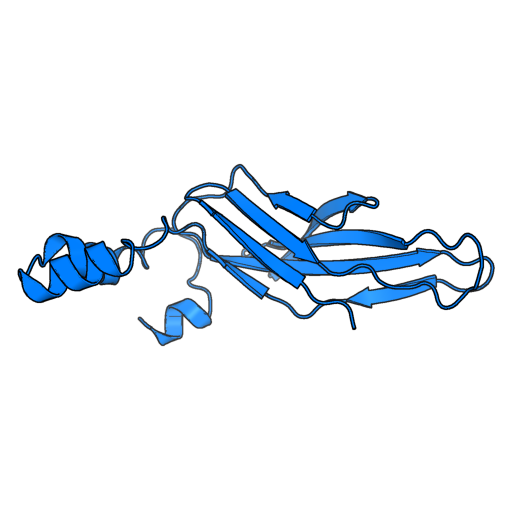LYS A 1 134 ? 2.313 -0.665 18.967 1.00 46.53 134 LYS A N 1
ATOM 1106 C CA . LYS A 1 134 ? 2.835 -1.120 20.271 1.00 46.53 134 LYS A CA 1
ATOM 1107 C C . LYS A 1 134 ? 3.614 -0.040 21.028 1.00 46.53 134 LYS A C 1
ATOM 1109 O O . LYS A 1 134 ? 3.646 -0.075 22.249 1.00 46.53 134 LYS A O 1
ATOM 1114 N N . LEU A 1 135 ? 4.251 0.900 20.324 1.00 39.69 135 LEU A N 1
ATOM 1115 C CA . LEU A 1 135 ? 5.055 1.968 20.939 1.00 39.69 135 LEU A CA 1
ATOM 1116 C C . LEU A 1 135 ? 4.217 3.045 21.642 1.00 39.69 135 LEU A C 1
ATOM 1118 O O . LEU A 1 135 ? 4.751 3.801 22.448 1.00 39.69 135 LEU A O 1
ATOM 1122 N N . TYR A 1 136 ? 2.924 3.126 21.330 1.00 39.22 136 TYR A N 1
ATOM 1123 C CA . TYR A 1 136 ? 1.993 4.099 21.907 1.00 39.22 136 TYR A CA 1
ATOM 1124 C C . TYR A 1 136 ? 0.861 3.420 22.695 1.00 39.22 136 TYR A C 1
ATOM 1126 O O . TYR A 1 136 ? -0.219 4.005 22.822 1.00 39.22 136 TYR A O 1
ATOM 1134 N N . ALA A 1 137 ? 1.099 2.181 23.137 1.00 43.44 137 ALA A N 1
ATOM 1135 C CA . ALA A 1 137 ? 0.188 1.355 23.920 1.00 43.44 137 ALA A CA 1
ATOM 1136 C C . ALA A 1 137 ? 0.425 1.487 25.426 1.00 43.44 137 ALA A C 1
ATOM 1138 O O . ALA A 1 137 ? 1.606 1.625 25.818 1.00 43.44 137 ALA A O 1
#

pLDDT: mean 76.92, std 17.26, range [39.12, 96.88]

InterPro domains:
  IPR003961 Fibronectin type III [PS50853] (1-96)
  IPR003961 Fibronectin type III [cd00063] (3-76)
  IPR013783 Immunoglobulin-like fold [G3DSA:2.60.40.10] (2-93)
  IPR036116 Fibronectin type III superfamily [SSF49265] (4-80)